Protein AF-A0A534NBA3-F1 (afdb_monomer_lite)

Radius of gyration: 12.91 Å; chains: 1; bounding box: 20×33×30 Å

pLDDT: mean 76.4, std 12.42, range [46.44, 95.19]

Foldseek 3Di:
DAFEFEDDDDDPVLVVQQVCCCVVPVFTALSPDGSVRSDDPPHHYDYDYPHHPCLAPVCVVPVPRVDDVVVVVVVRVVVRVD

Secondary structure (DSSP, 8-state):
-EEEEE-S---TTTHHHHHHHHHHH---BSSSSBTTTTPPTTSEEEEESS--HHHHH-TTT-TT-SS-HHHHHHHHHHHHH-

Sequence (82 aa):
MALASVTARAGLFLEKTRRYITETYGAQNDGFVPLQDAHIPGARLVRLDGIDHASIALRWLRPRGPFEPGRVAQALVALAVE

Structure (mmCIF, N/CA/C/O backbone):
data_AF-A0A534NBA3-F1
#
_entry.id   AF-A0A534NBA3-F1
#
loop_
_atom_site.group_PDB
_atom_site.id
_atom_site.type_symbol
_atom_site.label_atom_id
_atom_site.label_alt_id
_atom_site.label_comp_id
_atom_site.label_asym_id
_atom_site.label_entity_id
_atom_site.label_seq_id
_atom_site.pdbx_PDB_ins_code
_atom_site.Cartn_x
_atom_site.Cartn_y
_atom_site.Cartn_z
_atom_site.occupancy
_atom_site.B_iso_or_equiv
_atom_site.auth_seq_id
_atom_site.auth_comp_id
_atom_site.auth_asym_id
_atom_site.auth_atom_id
_atom_site.pdbx_PDB_model_num
ATOM 1 N N . MET A 1 1 ? 0.579 -14.761 -9.214 1.00 47.75 1 MET A N 1
ATOM 2 C CA . MET A 1 1 ? 0.009 -13.410 -8.981 1.00 47.75 1 MET A CA 1
ATOM 3 C C . MET A 1 1 ? 0.671 -12.831 -7.740 1.00 47.75 1 MET A C 1
ATOM 5 O O . MET A 1 1 ? 0.570 -13.458 -6.692 1.00 47.75 1 MET A O 1
ATOM 9 N N . ALA A 1 2 ? 1.355 -11.689 -7.833 1.00 46.44 2 ALA A N 1
ATOM 10 C CA . ALA A 1 2 ? 1.829 -10.962 -6.654 1.00 46.44 2 ALA A CA 1
ATOM 11 C C . ALA A 1 2 ? 0.975 -9.715 -6.451 1.00 46.44 2 ALA A C 1
ATOM 13 O O . ALA A 1 2 ? 0.688 -8.985 -7.398 1.00 46.44 2 ALA A O 1
ATOM 14 N N . LEU A 1 3 ? 0.565 -9.503 -5.210 1.00 50.06 3 LEU A N 1
ATOM 15 C CA . LEU A 1 3 ? -0.153 -8.328 -4.770 1.00 50.06 3 LEU A CA 1
ATOM 16 C C . LEU A 1 3 ? 0.759 -7.553 -3.830 1.00 50.06 3 LEU A C 1
ATOM 18 O O . LEU A 1 3 ? 1.175 -8.046 -2.780 1.00 50.06 3 LEU A O 1
ATOM 22 N N . ALA A 1 4 ? 1.058 -6.321 -4.217 1.00 53.03 4 ALA A N 1
ATOM 23 C CA . ALA A 1 4 ? 1.680 -5.381 -3.313 1.00 53.03 4 ALA A CA 1
ATOM 24 C C . ALA A 1 4 ? 0.644 -4.870 -2.324 1.00 53.03 4 ALA A C 1
ATOM 26 O O . ALA A 1 4 ? -0.379 -4.330 -2.738 1.00 53.03 4 ALA A O 1
ATOM 27 N N . SER A 1 5 ? 0.932 -4.988 -1.036 1.00 49.41 5 SER A N 1
ATOM 28 C CA . SER A 1 5 ? 0.256 -4.189 -0.031 1.00 49.41 5 SER A CA 1
ATOM 29 C C . SER A 1 5 ? 1.231 -3.209 0.604 1.00 49.41 5 SER A C 1
ATOM 31 O O . SER A 1 5 ? 2.405 -3.494 0.842 1.00 49.41 5 SER A O 1
ATOM 33 N N . VAL A 1 6 ? 0.745 -1.996 0.803 1.00 53.31 6 VAL A N 1
ATOM 34 C CA . VAL A 1 6 ? 1.537 -0.800 1.058 1.00 53.31 6 VAL A CA 1
ATOM 35 C C . VAL A 1 6 ? 1.382 -0.416 2.528 1.00 53.31 6 VAL A C 1
ATOM 37 O O . VAL A 1 6 ? 0.273 -0.143 2.972 1.00 53.31 6 VAL A O 1
ATOM 40 N N . THR A 1 7 ? 2.470 -0.380 3.302 1.00 53.84 7 THR A N 1
ATOM 41 C CA . THR A 1 7 ? 2.516 0.272 4.632 1.00 53.84 7 THR A CA 1
ATOM 42 C C . THR A 1 7 ? 3.984 0.671 4.886 1.00 53.84 7 THR A C 1
ATOM 44 O O . THR A 1 7 ? 4.874 -0.060 4.483 1.00 53.84 7 THR A O 1
ATOM 47 N N . ALA A 1 8 ? 4.386 1.802 5.484 1.00 50.34 8 ALA A N 1
ATOM 48 C CA . ALA A 1 8 ? 3.887 2.370 6.737 1.00 50.34 8 ALA A CA 1
ATOM 49 C C . ALA A 1 8 ? 4.076 3.904 6.900 1.00 50.34 8 ALA A C 1
ATOM 51 O O . ALA A 1 8 ? 3.969 4.415 8.016 1.00 50.34 8 ALA A O 1
ATOM 52 N N . ARG A 1 9 ? 4.374 4.667 5.838 1.00 54.91 9 ARG A N 1
ATOM 53 C CA . ARG A 1 9 ? 4.476 6.139 5.929 1.00 54.91 9 ARG A CA 1
ATOM 54 C C . ARG A 1 9 ? 3.484 6.801 4.993 1.00 54.9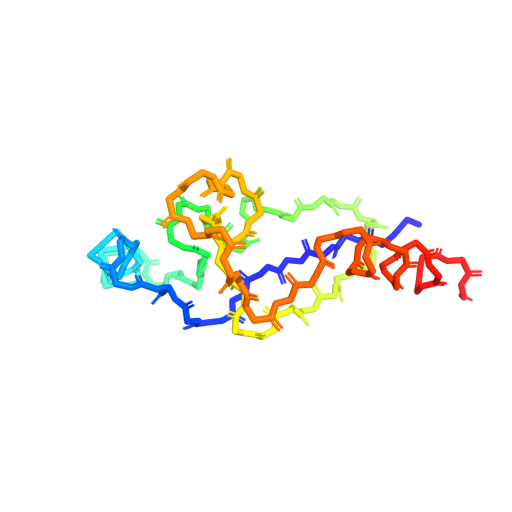1 9 ARG A C 1
ATOM 56 O O . ARG A 1 9 ? 3.787 7.040 3.831 1.00 54.91 9 ARG A O 1
ATOM 63 N N . ALA A 1 10 ? 2.330 7.154 5.546 1.00 58.38 10 ALA A N 1
ATOM 64 C CA . ALA A 1 10 ? 1.485 8.152 4.924 1.00 58.38 10 ALA A CA 1
ATOM 65 C C . ALA A 1 10 ? 2.254 9.479 4.881 1.00 58.38 10 ALA A C 1
ATOM 67 O O . ALA A 1 10 ? 2.785 9.962 5.882 1.00 58.38 10 ALA A O 1
ATOM 68 N N . GLY A 1 11 ? 2.357 10.064 3.698 1.00 66.44 11 GLY A N 1
ATOM 69 C CA . GLY A 1 11 ? 2.791 11.431 3.515 1.00 66.44 11 GLY A CA 1
ATOM 70 C C . GLY A 1 11 ? 1.859 12.392 4.249 1.00 66.44 11 GLY A C 1
ATOM 71 O O . GLY A 1 11 ? 0.762 12.034 4.677 1.00 66.44 11 GLY A O 1
ATOM 72 N N . LEU A 1 12 ? 2.289 13.651 4.349 1.00 69.31 12 LEU A N 1
ATOM 73 C CA . LEU A 1 12 ? 1.581 14.729 5.057 1.00 69.31 12 LEU A CA 1
ATOM 74 C C . LEU A 1 12 ? 0.067 14.785 4.788 1.00 69.31 12 LEU A C 1
ATOM 76 O O . LEU A 1 12 ? -0.695 15.117 5.690 1.00 69.31 12 LEU A O 1
ATOM 80 N N . PHE A 1 13 ? -0.367 14.440 3.574 1.00 72.44 13 PHE A N 1
ATOM 81 C CA . PHE A 1 13 ? -1.775 14.461 3.181 1.00 72.44 13 PHE A CA 1
ATOM 82 C C . PHE A 1 13 ? -2.615 13.335 3.789 1.00 72.44 13 PHE A C 1
ATOM 84 O O . PHE A 1 13 ? -3.779 13.561 4.103 1.00 72.44 13 PHE A O 1
ATOM 91 N N . LEU A 1 14 ? -2.046 12.142 3.966 1.00 81.75 14 LEU A N 1
ATOM 92 C CA . LEU A 1 14 ? -2.793 10.961 4.406 1.00 81.75 14 LEU A CA 1
ATOM 93 C C . LEU A 1 14 ? -2.530 10.588 5.867 1.00 81.75 14 LEU A C 1
ATOM 95 O O . LEU A 1 14 ? -3.192 9.704 6.401 1.00 81.75 14 LEU A O 1
ATOM 99 N N . GLU A 1 15 ? -1.601 11.268 6.542 1.00 84.44 15 GLU A N 1
ATOM 100 C CA . GLU A 1 15 ? -1.191 10.923 7.909 1.00 84.44 15 GLU A CA 1
ATOM 101 C C . GLU A 1 15 ? -2.349 10.966 8.917 1.00 84.44 15 GLU A C 1
ATOM 103 O O . GLU A 1 15 ? -2.416 10.118 9.805 1.00 84.44 15 GLU A O 1
ATOM 108 N N . LYS A 1 16 ? -3.297 11.903 8.765 1.00 88.19 16 LYS A N 1
ATOM 109 C CA . LYS A 1 16 ? -4.488 11.962 9.632 1.00 88.19 16 LYS A CA 1
ATOM 110 C C . LYS A 1 16 ? -5.355 10.714 9.486 1.00 88.19 16 LYS A C 1
ATOM 112 O O . LYS A 1 16 ? -5.704 10.099 10.489 1.00 88.19 16 LYS A O 1
ATOM 117 N N . THR A 1 17 ? -5.670 10.328 8.253 1.00 90.19 17 THR A N 1
ATOM 118 C CA . THR A 1 17 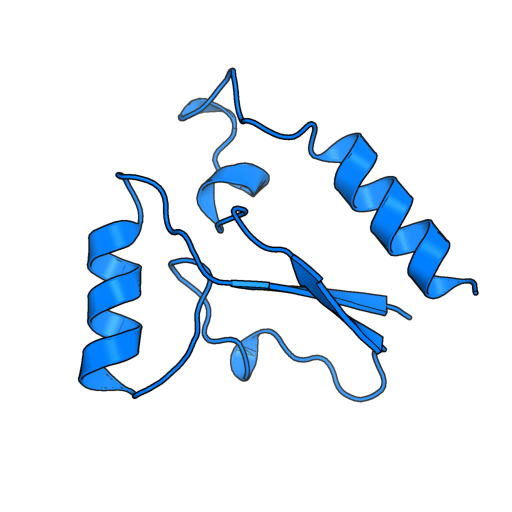? -6.485 9.142 7.974 1.00 90.19 17 THR A CA 1
ATOM 119 C C . THR A 1 17 ? -5.748 7.869 8.376 1.00 90.19 17 THR A C 1
ATOM 121 O O . THR A 1 17 ? -6.328 7.005 9.029 1.00 90.19 17 THR A O 1
ATOM 124 N N . ARG A 1 18 ? -4.436 7.796 8.106 1.00 89.69 18 A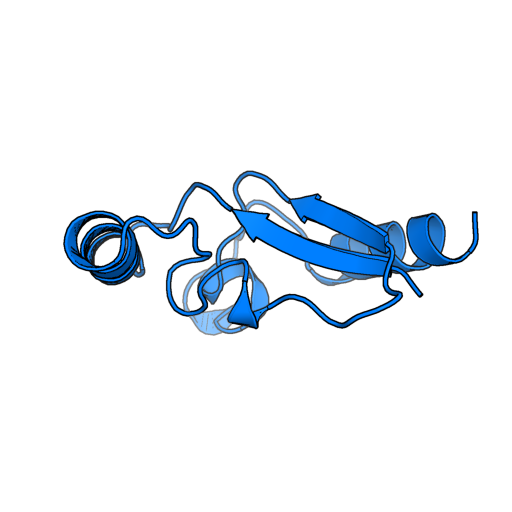RG A N 1
ATOM 125 C CA . ARG A 1 18 ? -3.592 6.678 8.537 1.00 89.69 18 ARG A CA 1
ATOM 126 C C . ARG A 1 18 ? -3.656 6.472 10.040 1.00 89.69 18 ARG A C 1
ATOM 128 O O . ARG A 1 18 ? -3.881 5.353 10.499 1.00 89.69 18 ARG A O 1
ATOM 135 N N . ARG A 1 19 ? -3.456 7.555 10.794 1.00 90.56 19 ARG A N 1
ATOM 136 C CA . ARG A 1 19 ? -3.497 7.545 12.254 1.00 90.56 19 ARG A CA 1
ATOM 137 C C . ARG A 1 19 ? -4.865 7.132 12.767 1.00 90.56 19 ARG A C 1
ATOM 139 O O . ARG A 1 19 ? -4.923 6.238 13.597 1.00 90.56 19 ARG A O 1
ATOM 146 N N . TYR A 1 20 ? -5.934 7.709 12.220 1.00 92.75 20 TYR A N 1
ATOM 147 C CA . TYR A 1 20 ? -7.297 7.337 12.582 1.00 92.75 20 TYR A CA 1
ATOM 148 C C . TYR A 1 20 ? -7.540 5.831 12.421 1.00 92.75 20 TYR A C 1
ATOM 150 O O . TYR A 1 20 ? -8.021 5.194 13.355 1.00 92.75 20 TYR A O 1
ATOM 158 N N . ILE A 1 21 ? -7.151 5.246 11.281 1.00 91.62 21 ILE A N 1
ATOM 159 C CA . ILE A 1 21 ? -7.338 3.812 11.033 1.00 91.62 21 ILE A CA 1
ATOM 160 C C . ILE A 1 21 ? -6.503 2.970 12.010 1.00 91.62 21 ILE A C 1
ATOM 162 O O . ILE A 1 21 ? -6.995 1.987 12.562 1.00 91.62 21 ILE A O 1
ATOM 166 N N . THR A 1 22 ? -5.250 3.363 12.254 1.00 91.81 22 THR A N 1
ATOM 167 C CA . THR A 1 22 ? -4.368 2.654 13.189 1.00 91.81 22 THR A CA 1
ATOM 168 C C . THR A 1 22 ? -4.874 2.729 14.630 1.00 91.81 22 THR A C 1
ATOM 170 O O . THR A 1 22 ? -4.896 1.709 15.308 1.00 91.81 22 THR A O 1
ATOM 173 N N . GLU A 1 23 ? -5.288 3.902 15.104 1.00 94.88 23 GLU A N 1
ATOM 174 C CA . GLU A 1 23 ? -5.720 4.107 16.492 1.00 94.88 23 GLU A CA 1
ATOM 175 C C . GLU A 1 23 ? -7.115 3.531 16.756 1.00 94.88 23 GLU A C 1
ATOM 177 O O . GLU A 1 23 ? -7.344 2.955 17.814 1.00 94.88 23 GLU A O 1
ATOM 182 N N . THR A 1 24 ? -8.033 3.643 15.792 1.00 95.19 24 THR A N 1
ATOM 183 C CA . THR A 1 24 ? -9.427 3.200 15.965 1.00 95.19 24 THR A CA 1
ATOM 184 C C . THR A 1 24 ? -9.588 1.701 15.731 1.00 95.19 24 THR A C 1
ATOM 186 O O . THR A 1 24 ? -10.343 1.049 16.447 1.00 95.19 24 THR A O 1
ATOM 189 N N . TYR A 1 25 ? -8.890 1.146 14.735 1.00 91.56 25 TYR A N 1
ATOM 190 C CA . TYR A 1 25 ? -9.088 -0.241 14.299 1.00 91.56 25 TYR A CA 1
ATOM 191 C C . TYR A 1 25 ? -7.863 -1.136 14.512 1.00 91.56 25 TYR A C 1
ATOM 193 O O . TYR A 1 25 ? -7.914 -2.318 14.186 1.00 91.56 25 TYR A O 1
ATOM 201 N N . GLY A 1 26 ? -6.744 -0.603 15.017 1.00 91.81 26 GLY A N 1
ATOM 202 C CA . GLY A 1 26 ? -5.517 -1.382 15.219 1.00 91.81 26 GLY A CA 1
ATOM 203 C C . GLY A 1 26 ? -4.871 -1.878 13.919 1.00 91.81 26 GLY A C 1
ATOM 204 O O . GLY A 1 26 ? -4.021 -2.765 13.958 1.00 91.81 26 GLY A O 1
ATOM 205 N N . ALA A 1 27 ? -5.266 -1.334 12.763 1.00 88.75 27 ALA A N 1
ATOM 206 C CA . ALA A 1 27 ? -4.889 -1.866 11.459 1.00 88.75 27 ALA A CA 1
ATOM 207 C C . ALA A 1 27 ? -3.757 -1.065 10.791 1.00 88.75 27 ALA A C 1
ATOM 209 O O . ALA A 1 27 ? -3.764 0.174 10.735 1.00 88.75 27 ALA A O 1
ATOM 210 N N . GLN A 1 28 ? -2.793 -1.791 10.215 1.00 87.12 28 GLN A N 1
ATOM 211 C CA . GLN A 1 28 ? -1.828 -1.209 9.278 1.00 87.12 28 GLN A CA 1
ATOM 212 C C . GLN A 1 28 ? -2.547 -0.803 7.988 1.00 87.12 28 GLN A C 1
ATOM 214 O O . GLN A 1 28 ? -3.469 -1.493 7.561 1.00 87.12 28 GLN A O 1
ATOM 219 N N . ASN A 1 29 ? -2.142 0.312 7.380 1.00 87.06 29 ASN A N 1
ATOM 220 C CA . ASN A 1 29 ? -2.812 0.873 6.208 1.00 87.06 29 ASN A CA 1
ATOM 221 C C . ASN A 1 29 ? -1.890 1.824 5.422 1.00 87.06 29 ASN A C 1
ATOM 223 O O . ASN A 1 29 ? -0.874 2.294 5.947 1.00 87.06 29 ASN A O 1
ATOM 227 N N . ASP A 1 30 ? -2.282 2.129 4.187 1.00 84.75 30 ASP A N 1
ATOM 228 C CA . ASP A 1 30 ? -1.590 3.036 3.257 1.00 84.75 30 ASP A CA 1
ATOM 229 C C . ASP A 1 30 ? -2.101 4.491 3.314 1.00 84.75 30 ASP A C 1
ATOM 231 O O . ASP A 1 30 ? -1.782 5.310 2.448 1.00 84.75 30 ASP A O 1
ATOM 235 N N . GLY A 1 31 ? -2.914 4.816 4.322 1.00 87.19 31 GLY A N 1
ATOM 236 C CA . GLY A 1 31 ? -3.623 6.082 4.454 1.00 87.19 31 GLY A CA 1
ATOM 237 C C . GLY A 1 31 ? -5.109 6.021 4.106 1.00 87.19 31 GLY A C 1
ATOM 238 O O . GLY A 1 31 ? -5.839 6.875 4.592 1.00 87.19 31 GLY A O 1
ATOM 239 N N . PHE A 1 32 ? -5.582 5.029 3.345 1.00 86.94 32 PHE A N 1
ATOM 240 C CA . PHE A 1 32 ? -7.020 4.837 3.095 1.00 86.94 32 PHE A CA 1
ATOM 241 C C . PHE A 1 32 ? -7.481 3.398 3.289 1.00 86.94 32 PHE A C 1
ATOM 243 O O . PHE A 1 32 ? -8.584 3.185 3.788 1.00 86.94 32 PHE A O 1
ATOM 250 N N . VAL A 1 33 ? -6.656 2.423 2.909 1.00 87.19 33 VAL A N 1
ATOM 251 C CA . VAL A 1 33 ? -7.051 1.017 2.855 1.00 87.19 33 VAL A CA 1
ATOM 252 C C . VAL A 1 33 ? -6.285 0.225 3.916 1.00 87.19 33 VAL A C 1
ATOM 254 O O . VAL A 1 33 ? -5.048 0.201 3.895 1.00 87.19 33 VAL A O 1
ATOM 257 N N . PRO A 1 34 ? -6.983 -0.426 4.862 1.00 88.12 34 PRO A N 1
ATOM 258 C CA . PRO A 1 34 ? -6.377 -1.401 5.756 1.00 88.12 34 PRO A CA 1
ATOM 259 C C . PRO A 1 34 ? -5.721 -2.554 4.987 1.00 88.12 34 PRO A C 1
ATOM 261 O O . PRO A 1 34 ? -6.261 -3.055 4.006 1.00 88.12 34 PRO A O 1
ATOM 264 N N . LEU A 1 35 ? -4.578 -3.037 5.476 1.00 82.81 35 LEU A N 1
ATOM 265 C CA . LEU A 1 35 ? -3.811 -4.137 4.874 1.00 82.81 35 LEU A CA 1
ATOM 266 C C . LEU A 1 35 ? -4.672 -5.385 4.613 1.00 82.81 35 LEU A C 1
ATOM 268 O O . LEU A 1 35 ? -4.532 -6.022 3.573 1.00 82.81 35 LEU A O 1
ATOM 272 N N . GLN A 1 36 ? -5.562 -5.714 5.549 1.00 84.00 36 GLN A N 1
ATOM 273 C CA . GLN A 1 36 ? -6.471 -6.859 5.452 1.00 84.00 36 GLN A CA 1
ATOM 274 C C . GLN A 1 36 ? -7.482 -6.727 4.303 1.00 84.00 36 GLN A C 1
ATOM 276 O O . GLN A 1 36 ? -7.789 -7.724 3.659 1.00 84.00 36 GLN A O 1
ATOM 281 N N . ASP A 1 37 ? -7.930 -5.505 4.005 1.00 87.00 37 ASP A N 1
ATOM 282 C CA . ASP A 1 37 ? -8.890 -5.221 2.933 1.00 87.00 37 ASP A CA 1
ATOM 283 C C . ASP A 1 37 ? -8.187 -5.099 1.575 1.00 87.00 37 ASP A C 1
ATOM 285 O O . ASP A 1 37 ? -8.785 -5.314 0.524 1.00 87.00 37 ASP A O 1
ATOM 289 N N . ALA A 1 38 ? -6.886 -4.797 1.593 1.00 82.56 38 ALA A N 1
ATOM 290 C CA . ALA A 1 38 ? -6.026 -4.821 0.420 1.00 82.56 38 ALA A CA 1
ATOM 291 C C . ALA A 1 38 ? -5.540 -6.235 0.055 1.00 82.56 38 ALA A C 1
ATOM 293 O O . ALA A 1 38 ? -4.801 -6.366 -0.913 1.00 82.56 38 ALA A O 1
ATOM 294 N N . HIS A 1 39 ? -5.888 -7.283 0.810 1.00 81.50 39 HIS A N 1
ATOM 295 C CA . HIS A 1 39 ? -5.424 -8.651 0.565 1.00 81.50 39 HIS A CA 1
ATOM 296 C C . HIS A 1 39 ? -6.344 -9.389 -0.423 1.00 81.50 39 HIS A C 1
ATOM 298 O O . HIS A 1 39 ? -7.534 -9.563 -0.180 1.00 81.50 39 HIS A O 1
ATOM 304 N N . ILE A 1 40 ? -5.768 -9.902 -1.514 1.00 80.69 40 ILE A N 1
ATOM 305 C CA . ILE A 1 40 ? -6.414 -10.845 -2.437 1.00 80.69 40 ILE A CA 1
ATOM 306 C C . ILE A 1 40 ? -5.953 -12.282 -2.126 1.00 80.69 40 ILE A C 1
ATOM 308 O O . ILE A 1 40 ? -4.754 -12.561 -2.238 1.00 80.69 40 ILE A O 1
ATOM 312 N N . PRO A 1 41 ? -6.867 -13.209 -1.781 1.00 81.25 41 PRO A N 1
ATOM 313 C CA . PRO A 1 41 ? -6.522 -14.600 -1.497 1.00 81.25 41 PRO A CA 1
ATOM 314 C C . PRO A 1 41 ? -5.744 -15.273 -2.635 1.00 81.25 41 PRO A C 1
ATOM 316 O O . PRO A 1 41 ? -6.097 -15.153 -3.806 1.00 81.25 41 PRO A O 1
ATOM 319 N N . GLY A 1 42 ? -4.683 -16.004 -2.285 1.00 80.12 42 GLY A N 1
ATOM 320 C CA . GLY A 1 42 ? -3.829 -16.710 -3.249 1.00 80.12 42 GLY A CA 1
ATOM 321 C C . GLY A 1 42 ? -2.791 -15.831 -3.958 1.00 80.12 42 GLY A C 1
ATOM 322 O O . GLY A 1 42 ? -1.986 -16.351 -4.731 1.00 80.12 42 GLY A O 1
ATOM 323 N N . ALA A 1 43 ? -2.763 -14.521 -3.693 1.00 78.88 43 ALA A N 1
ATOM 324 C CA . ALA A 1 43 ? -1.702 -13.647 -4.173 1.00 78.88 43 ALA A CA 1
ATOM 325 C C . ALA A 1 43 ? -0.489 -13.656 -3.227 1.00 78.88 43 ALA A C 1
ATOM 327 O O . ALA A 1 43 ? -0.627 -13.690 -2.004 1.00 78.88 43 ALA A O 1
ATOM 328 N N . ARG A 1 44 ? 0.722 -13.572 -3.791 1.00 75.62 44 ARG A N 1
ATOM 329 C CA . ARG A 1 44 ? 1.951 -13.348 -3.016 1.00 75.62 44 ARG A CA 1
ATOM 330 C C . ARG A 1 44 ? 1.907 -11.945 -2.420 1.00 75.62 44 ARG A C 1
ATOM 332 O O . ARG A 1 44 ? 1.841 -10.978 -3.175 1.00 75.62 44 ARG A O 1
ATOM 339 N N . LEU A 1 45 ? 1.974 -11.840 -1.095 1.00 76.12 45 LEU A N 1
ATOM 340 C CA . LEU A 1 45 ? 1.997 -10.555 -0.404 1.00 76.12 45 LEU A CA 1
ATOM 341 C C . LEU A 1 45 ? 3.392 -9.926 -0.506 1.00 76.12 45 LEU A C 1
ATOM 343 O O . LEU A 1 45 ? 4.371 -10.490 -0.018 1.00 76.12 45 LEU A O 1
ATOM 347 N N . VAL A 1 46 ? 3.476 -8.744 -1.113 1.00 77.56 46 VAL A N 1
ATOM 348 C CA . VAL A 1 46 ? 4.700 -7.933 -1.169 1.00 77.56 46 VAL A CA 1
ATOM 349 C C . VAL A 1 46 ? 4.467 -6.654 -0.381 1.00 77.56 46 VAL A C 1
ATOM 351 O O . VAL A 1 46 ? 3.550 -5.902 -0.690 1.00 77.56 46 VAL A O 1
ATOM 354 N N . ARG A 1 47 ? 5.293 -6.390 0.632 1.00 77.06 47 ARG A N 1
ATOM 355 C CA . ARG A 1 4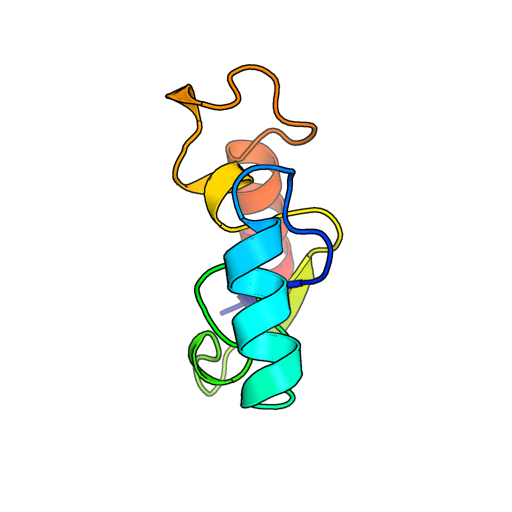7 ? 5.203 -5.153 1.412 1.00 77.06 47 ARG A CA 1
ATOM 356 C C . ARG A 1 47 ? 6.035 -4.054 0.761 1.00 77.06 47 ARG A C 1
ATOM 358 O O . ARG A 1 47 ? 7.222 -4.253 0.520 1.00 77.06 47 ARG A O 1
ATOM 365 N N . LEU A 1 48 ? 5.423 -2.900 0.509 1.00 77.00 48 LEU A N 1
ATOM 366 C CA . LEU A 1 48 ? 6.121 -1.712 0.013 1.00 77.00 48 LEU A CA 1
ATOM 367 C C . LEU A 1 48 ? 6.214 -0.651 1.109 1.00 77.00 48 LEU A C 1
ATOM 369 O O . LEU A 1 48 ? 5.204 -0.050 1.478 1.00 77.00 48 LEU A O 1
ATOM 373 N N . ASP A 1 49 ? 7.429 -0.405 1.596 1.00 76.06 49 ASP A N 1
ATOM 374 C CA . ASP A 1 49 ? 7.684 0.612 2.613 1.00 76.06 49 ASP A CA 1
ATOM 375 C C . ASP A 1 49 ? 7.856 2.010 1.999 1.00 76.06 49 ASP A C 1
ATOM 377 O O . ASP A 1 49 ? 8.463 2.199 0.946 1.00 76.06 49 ASP A O 1
ATOM 381 N N . GLY A 1 50 ? 7.320 3.022 2.688 1.00 74.38 50 GLY A N 1
ATOM 382 C CA . GLY A 1 50 ? 7.449 4.434 2.303 1.00 74.38 50 GLY A CA 1
ATOM 383 C C . GLY A 1 50 ? 6.514 4.898 1.182 1.00 74.38 50 GLY A C 1
ATOM 384 O O . GLY A 1 50 ? 6.486 6.092 0.888 1.00 74.38 50 GLY A O 1
ATOM 385 N N . ILE A 1 51 ? 5.741 3.987 0.595 1.00 77.19 51 ILE A N 1
ATOM 386 C CA . ILE A 1 51 ? 4.676 4.296 -0.358 1.00 77.19 51 ILE A CA 1
ATOM 387 C C . ILE A 1 51 ? 3.369 4.462 0.428 1.00 77.19 51 ILE A C 1
ATOM 389 O O . ILE A 1 51 ? 3.174 3.839 1.470 1.00 77.19 51 ILE A O 1
ATOM 393 N N . ASP A 1 52 ? 2.495 5.340 -0.048 1.00 79.44 52 ASP A N 1
ATOM 394 C CA . ASP A 1 52 ? 1.136 5.531 0.456 1.00 79.44 52 ASP A CA 1
ATOM 395 C C . ASP A 1 52 ? 0.154 5.601 -0.720 1.00 79.44 52 ASP A C 1
ATOM 397 O O . ASP A 1 52 ? 0.561 5.628 -1.889 1.00 79.44 52 ASP A O 1
ATOM 401 N N . HIS A 1 53 ? -1.144 5.663 -0.427 1.00 81.81 53 HIS A N 1
ATOM 402 C CA . HIS A 1 53 ? -2.167 5.699 -1.471 1.00 81.81 53 HIS A CA 1
ATOM 403 C C . HIS A 1 53 ? -1.996 6.900 -2.423 1.00 81.81 53 HIS A C 1
ATOM 405 O O . HIS A 1 53 ? -2.171 6.793 -3.639 1.00 81.81 53 HIS A O 1
ATOM 411 N N . ALA A 1 54 ? -1.588 8.053 -1.882 1.00 77.56 54 ALA A N 1
ATOM 412 C CA . ALA A 1 54 ? -1.382 9.284 -2.639 1.00 77.56 54 ALA A CA 1
ATOM 413 C C . ALA A 1 54 ? -0.178 9.201 -3.593 1.00 77.56 54 ALA A C 1
ATOM 415 O O . ALA A 1 54 ? -0.201 9.805 -4.665 1.00 77.56 54 ALA A O 1
ATOM 416 N N . SER A 1 55 ? 0.849 8.430 -3.237 1.00 72.44 55 SER A N 1
ATOM 417 C CA . SER A 1 55 ? 2.060 8.220 -4.037 1.00 72.44 55 SER A CA 1
ATOM 418 C C . SER A 1 55 ? 1.762 7.525 -5.367 1.00 72.44 55 SER A C 1
ATOM 420 O O . SER A 1 55 ? 2.517 7.695 -6.323 1.00 72.44 55 SER A O 1
ATOM 422 N N . ILE A 1 56 ? 0.654 6.780 -5.444 1.00 70.00 56 ILE A N 1
ATOM 423 C CA . ILE A 1 56 ? 0.214 6.072 -6.651 1.00 70.00 56 ILE A CA 1
ATOM 424 C C . ILE A 1 56 ? -0.967 6.803 -7.306 1.00 70.00 56 ILE A C 1
ATOM 426 O O . ILE A 1 56 ? -0.902 7.135 -8.491 1.00 70.00 56 ILE A O 1
ATOM 430 N N . ALA A 1 57 ? -2.030 7.090 -6.544 1.00 69.06 57 ALA A N 1
ATOM 431 C CA . ALA A 1 57 ? -3.299 7.589 -7.081 1.00 69.06 57 ALA A CA 1
ATOM 432 C C . ALA A 1 57 ? -3.344 9.117 -7.277 1.00 69.06 57 ALA A C 1
ATOM 434 O O . ALA A 1 57 ? -4.115 9.615 -8.095 1.00 69.06 57 ALA A O 1
ATOM 435 N N . LEU A 1 58 ? -2.515 9.882 -6.557 1.00 68.56 58 LEU A N 1
ATOM 436 C CA . LEU A 1 58 ? -2.575 11.349 -6.508 1.00 68.56 58 LEU A CA 1
ATOM 437 C C . LEU A 1 58 ? -1.286 12.008 -7.028 1.00 68.56 58 LEU A C 1
ATOM 439 O O . LEU A 1 58 ? -0.793 12.980 -6.454 1.00 68.56 58 LEU A O 1
ATOM 443 N N . ARG A 1 59 ? -0.752 11.527 -8.163 1.00 64.06 59 ARG A N 1
ATOM 444 C CA . ARG A 1 59 ? 0.470 12.077 -8.800 1.00 64.06 59 ARG A CA 1
ATOM 445 C C . ARG A 1 59 ? 0.444 13.594 -9.011 1.00 64.06 59 ARG A C 1
ATOM 447 O O . ARG A 1 59 ? 1.494 14.224 -8.952 1.00 64.06 59 ARG A O 1
ATOM 454 N N . TRP A 1 60 ? -0.726 14.191 -9.241 1.00 64.62 60 TRP A N 1
ATOM 455 C CA . TRP A 1 60 ? -0.855 15.640 -9.436 1.00 64.62 60 TRP A CA 1
ATOM 456 C C . TRP A 1 60 ? -0.559 16.451 -8.159 1.00 64.62 60 TRP A C 1
ATOM 458 O O . TRP A 1 60 ? -0.079 17.577 -8.256 1.00 64.62 60 TRP A O 1
ATOM 468 N N . LEU A 1 61 ? -0.767 15.866 -6.972 1.00 61.47 61 LEU A N 1
ATOM 469 C CA . LEU A 1 61 ? -0.459 16.478 -5.670 1.00 61.47 61 LEU A CA 1
ATOM 470 C C . LEU A 1 61 ? 1.005 16.274 -5.245 1.00 61.47 61 LEU A C 1
ATOM 472 O O . LEU A 1 61 ? 1.517 17.012 -4.403 1.00 61.47 61 LEU A O 1
ATOM 476 N N . ARG A 1 62 ? 1.702 15.293 -5.835 1.00 61.47 62 ARG A N 1
ATOM 477 C CA . ARG A 1 62 ? 3.144 15.057 -5.657 1.00 61.47 62 ARG A CA 1
ATOM 478 C C . ARG A 1 62 ? 3.821 14.744 -6.998 1.00 61.47 62 ARG A C 1
ATOM 480 O O . ARG A 1 62 ? 4.191 13.597 -7.245 1.00 61.47 62 AR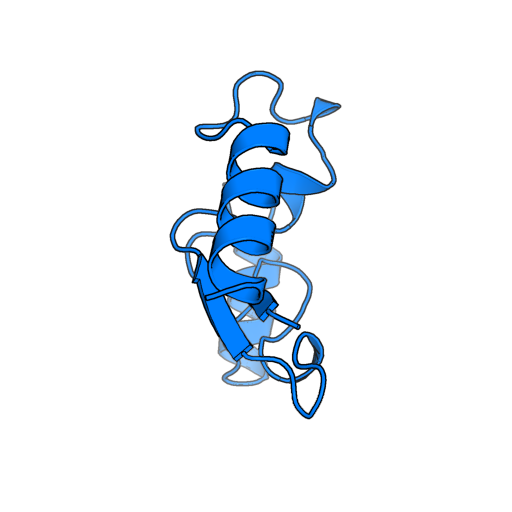G A O 1
ATOM 487 N N . PRO A 1 63 ? 4.062 15.761 -7.847 1.00 60.00 63 PRO A N 1
ATOM 488 C CA . PRO A 1 63 ? 4.697 15.557 -9.150 1.00 60.00 63 PRO A CA 1
ATOM 489 C C . PRO A 1 63 ? 6.148 15.050 -9.059 1.00 60.00 63 PRO A C 1
ATOM 491 O O . PRO A 1 63 ? 6.659 14.507 -10.032 1.00 60.00 63 PRO A O 1
ATOM 494 N N . ARG A 1 64 ? 6.805 15.186 -7.896 1.00 61.06 6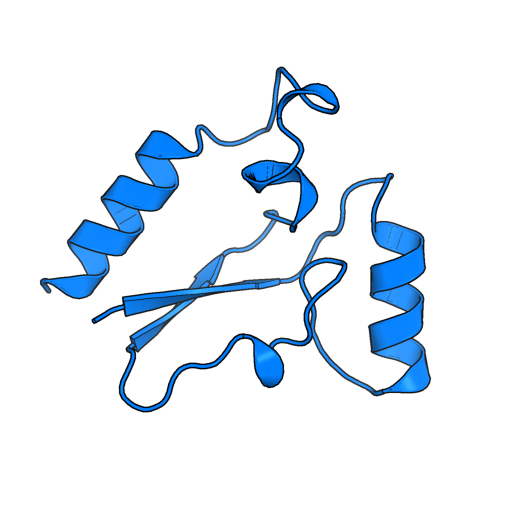4 ARG A N 1
ATOM 495 C CA . ARG A 1 64 ? 8.112 14.580 -7.581 1.00 61.06 64 ARG A CA 1
ATOM 496 C C . ARG A 1 64 ? 7.988 13.626 -6.395 1.00 61.06 64 ARG A C 1
ATOM 498 O O . ARG A 1 64 ? 8.456 13.916 -5.295 1.00 61.06 64 ARG A O 1
ATOM 505 N N . GLY A 1 65 ? 7.275 12.523 -6.605 1.00 65.06 65 GLY A N 1
ATOM 506 C CA . GLY A 1 65 ? 7.260 11.416 -5.653 1.00 65.06 65 GLY A CA 1
ATOM 507 C C . GLY A 1 65 ? 8.658 10.787 -5.519 1.00 65.06 65 GLY A C 1
ATOM 508 O O . GLY A 1 65 ? 9.450 10.877 -6.456 1.00 65.06 65 GLY A O 1
ATOM 509 N N . PRO A 1 66 ? 8.987 10.132 -4.392 1.00 68.06 66 PRO A N 1
ATOM 510 C CA . PRO A 1 66 ? 10.285 9.468 -4.214 1.00 68.06 66 PRO A CA 1
ATOM 511 C C . PRO A 1 66 ? 10.476 8.237 -5.117 1.00 68.06 66 PRO A C 1
ATOM 513 O O . PRO A 1 66 ? 11.555 7.652 -5.149 1.00 68.06 66 PRO A O 1
ATOM 516 N N . PHE A 1 67 ? 9.420 7.819 -5.817 1.00 73.44 67 PHE A N 1
ATOM 517 C CA . PHE A 1 67 ? 9.351 6.585 -6.585 1.00 73.44 67 PHE A CA 1
ATOM 518 C C . PHE A 1 67 ? 8.673 6.862 -7.924 1.00 73.44 67 PHE A C 1
ATOM 520 O O . PHE A 1 67 ? 7.695 7.607 -7.981 1.00 73.44 67 PHE A O 1
ATOM 527 N N . GLU A 1 68 ? 9.153 6.207 -8.979 1.00 79.19 68 GLU A N 1
ATOM 528 C CA . GLU A 1 68 ? 8.492 6.182 -10.284 1.00 79.19 68 GLU A CA 1
ATOM 529 C C . GLU A 1 68 ? 7.463 5.040 -10.313 1.00 79.19 68 GLU A C 1
ATOM 531 O O . GLU A 1 68 ? 7.871 3.872 -10.307 1.00 79.19 68 GLU A O 1
ATOM 536 N N . PRO A 1 69 ? 6.143 5.316 -10.375 1.00 76.50 69 PRO A N 1
ATOM 537 C CA . PRO A 1 69 ? 5.113 4.278 -10.254 1.00 76.50 69 PRO A CA 1
ATOM 538 C C . PRO A 1 69 ? 5.246 3.158 -11.290 1.00 76.50 69 PRO A C 1
ATOM 540 O O . PRO A 1 69 ? 5.023 1.993 -10.973 1.00 76.50 69 PRO A O 1
ATOM 543 N N . GLY A 1 70 ? 5.680 3.492 -12.511 1.00 81.56 70 GLY A N 1
ATOM 544 C CA . GLY A 1 70 ? 5.920 2.503 -13.564 1.00 81.56 70 GLY A CA 1
ATOM 545 C C . GLY A 1 70 ? 7.020 1.499 -13.208 1.00 81.56 70 GLY A C 1
ATOM 546 O O . GLY A 1 70 ? 6.865 0.311 -13.473 1.00 81.56 70 GLY A O 1
ATOM 547 N N . ARG A 1 71 ? 8.097 1.943 -12.543 1.00 84.38 71 ARG A N 1
ATOM 548 C CA . ARG A 1 71 ? 9.178 1.050 -12.094 1.00 84.38 71 ARG A CA 1
ATOM 549 C C . ARG A 1 71 ? 8.739 0.162 -10.936 1.00 84.38 71 ARG A C 1
ATOM 551 O O . ARG A 1 71 ? 9.091 -1.012 -10.911 1.00 84.38 71 ARG A O 1
ATOM 558 N N . VAL A 1 72 ? 7.944 0.703 -10.010 1.00 81.06 72 VAL A N 1
ATOM 559 C CA . VAL A 1 72 ? 7.356 -0.085 -8.915 1.00 81.06 72 VAL A CA 1
ATOM 560 C C . VAL A 1 72 ? 6.442 -1.169 -9.486 1.00 81.06 72 VAL A C 1
ATOM 562 O O . VAL A 1 72 ? 6.603 -2.335 -9.147 1.00 81.06 72 VAL A O 1
ATOM 565 N N . ALA A 1 73 ? 5.551 -0.820 -10.418 1.00 82.81 73 ALA A N 1
ATOM 566 C CA . ALA A 1 73 ? 4.678 -1.790 -11.077 1.00 82.81 73 ALA A CA 1
ATOM 567 C C . ALA A 1 73 ? 5.470 -2.888 -11.810 1.00 82.81 73 ALA A C 1
ATOM 569 O O . ALA A 1 73 ? 5.163 -4.066 -11.655 1.00 82.81 73 ALA A O 1
ATOM 570 N N . GLN A 1 74 ? 6.523 -2.527 -12.551 1.00 86.38 74 GLN A N 1
ATOM 571 C CA . GLN A 1 74 ? 7.396 -3.499 -13.222 1.00 86.38 74 GLN A CA 1
ATOM 572 C C . GLN A 1 74 ? 8.078 -4.454 -12.236 1.00 86.38 74 GLN A C 1
ATOM 574 O O . GLN A 1 74 ? 8.090 -5.659 -12.475 1.00 86.38 74 GLN A O 1
ATOM 579 N N . ALA A 1 75 ? 8.599 -3.942 -11.117 1.00 84.31 75 ALA A N 1
ATOM 580 C CA . ALA A 1 75 ? 9.209 -4.774 -10.082 1.00 84.31 75 ALA A CA 1
ATOM 581 C C . ALA A 1 75 ? 8.198 -5.754 -9.463 1.00 84.31 75 ALA A C 1
ATOM 583 O O . ALA A 1 75 ? 8.515 -6.923 -9.264 1.00 84.31 75 ALA A O 1
ATOM 584 N N . LEU A 1 76 ? 6.961 -5.310 -9.216 1.00 82.06 76 LEU A N 1
ATOM 585 C CA . LEU A 1 76 ? 5.895 -6.178 -8.709 1.00 82.06 76 LEU A CA 1
ATOM 586 C C . LEU A 1 76 ? 5.495 -7.267 -9.705 1.00 82.06 76 LEU A C 1
ATOM 588 O O . LEU A 1 76 ? 5.254 -8.400 -9.297 1.00 82.06 76 LEU A O 1
ATOM 592 N N . VAL A 1 77 ? 5.448 -6.941 -11.000 1.00 84.12 77 VAL A N 1
ATOM 593 C CA . VAL A 1 77 ? 5.204 -7.928 -12.061 1.00 84.12 77 VAL A CA 1
ATOM 594 C C . VAL A 1 77 ? 6.343 -8.945 -12.121 1.00 84.12 77 VAL A C 1
ATOM 596 O O . VAL A 1 77 ? 6.063 -10.136 -12.196 1.00 84.12 77 VAL A O 1
ATOM 599 N N . ALA A 1 78 ? 7.603 -8.509 -12.025 1.00 87.00 78 ALA A N 1
ATOM 600 C CA . ALA A 1 78 ? 8.754 -9.412 -11.988 1.00 87.00 78 ALA A CA 1
ATOM 601 C C . ALA A 1 78 ? 8.690 -10.371 -10.782 1.00 87.00 78 ALA A C 1
ATOM 603 O O . ALA A 1 78 ? 8.793 -11.581 -10.951 1.00 87.00 78 ALA A O 1
ATOM 604 N N . LEU A 1 79 ? 8.389 -9.856 -9.585 1.00 82.62 79 LEU A N 1
ATOM 605 C CA . LEU A 1 79 ? 8.194 -10.667 -8.373 1.00 82.62 79 LEU A CA 1
ATOM 606 C C . LEU A 1 79 ? 6.991 -11.622 -8.449 1.00 82.62 79 LEU A C 1
ATOM 608 O O . LEU A 1 79 ? 6.895 -12.558 -7.653 1.00 82.62 79 LEU A O 1
ATOM 612 N N . ALA A 1 80 ? 6.036 -11.358 -9.345 1.00 77.81 80 ALA A N 1
ATOM 613 C CA . ALA A 1 80 ? 4.862 -12.199 -9.551 1.00 77.81 80 ALA A CA 1
ATOM 614 C C . ALA A 1 80 ? 5.122 -13.417 -10.441 1.00 77.81 80 ALA A C 1
ATOM 616 O O . ALA A 1 80 ? 4.275 -14.317 -10.436 1.00 77.81 80 ALA A O 1
ATOM 617 N N . VAL A 1 81 ? 6.200 -13.387 -11.234 1.00 81.50 81 VAL A N 1
ATOM 618 C CA . VAL A 1 81 ? 6.568 -14.425 -12.212 1.00 81.50 81 VAL A CA 1
ATOM 619 C C . VAL A 1 81 ? 7.792 -15.252 -11.799 1.00 81.50 81 VAL A C 1
ATOM 621 O O . VAL A 1 81 ? 8.075 -16.242 -12.467 1.00 81.50 81 VAL A O 1
ATOM 624 N N . GLU A 1 82 ? 8.485 -14.862 -10.722 1.00 68.25 82 GLU A N 1
ATOM 625 C CA . GLU A 1 82 ? 9.390 -15.734 -9.946 1.00 68.25 82 GLU A CA 1
ATOM 626 C C . GLU A 1 82 ? 8.611 -16.815 -9.188 1.00 68.25 82 GLU A C 1
ATOM 628 O O . GLU A 1 82 ? 9.037 -17.989 -9.253 1.00 68.25 82 GLU A O 1
#